Protein AF-A0A318EI74-F1 (afdb_monomer)

Organism: NCBI:txid985250

Solvent-accessible surface area (backbone atoms only — not comparable to full-atom values): 3973 Å² total; per-residue (Å²): 142,59,66,67,60,51,53,51,51,52,54,50,52,50,51,53,52,51,52,54,53,55,53,48,54,53,55,59,58,72,71,54,77,76,74,88,73,65,61,72,39,59,22,74,82,81,61,51,78,40,47,49,88,58,36,48,99,84,35,26,33,81,87,75,99

Foldseek 3Di:
DCVVVVVVVVVVVVVVVVVVVVVVVVVVVVPDDPPPPQDWDAAPPPRDIDRPVQADPNSHGPVRD

Structure (mmCIF, N/CA/C/O backbone):
data_AF-A0A318EI74-F1
#
_entry.id   AF-A0A318EI74-F1
#
loop_
_atom_site.group_PDB
_atom_site.id
_atom_site.type_symbol
_atom_site.label_atom_id
_atom_site.label_alt_id
_atom_site.label_comp_id
_atom_site.label_asym_id
_atom_site.label_entity_id
_atom_site.label_seq_id
_atom_site.pdbx_PDB_ins_code
_atom_site.Cartn_x
_atom_site.Cartn_y
_atom_site.Cartn_z
_atom_site.occupancy
_atom_site.B_iso_or_equiv
_atom_site.auth_seq_id
_atom_site.auth_comp_id
_atom_site.auth_asym_id
_atom_site.auth_atom_id
_atom_site.pdbx_PDB_model_num
ATOM 1 N N . MET A 1 1 ? 30.537 1.111 -37.880 1.00 64.88 1 MET A N 1
ATOM 2 C CA . MET A 1 1 ? 30.586 0.906 -36.411 1.00 64.88 1 MET A CA 1
ATOM 3 C C . MET A 1 1 ? 29.518 1.707 -35.636 1.00 64.88 1 MET A C 1
ATOM 5 O O . MET A 1 1 ? 29.853 2.372 -34.669 1.00 64.88 1 MET A O 1
ATOM 9 N N . ASN A 1 2 ? 28.226 1.607 -35.984 1.00 73.69 2 ASN A N 1
ATOM 10 C CA . ASN A 1 2 ? 27.131 2.234 -35.205 1.00 73.69 2 ASN A CA 1
ATOM 11 C C . ASN A 1 2 ? 26.065 1.224 -34.739 1.00 73.69 2 ASN A C 1
ATOM 13 O O . ASN A 1 2 ? 25.359 1.466 -33.767 1.00 73.69 2 ASN A O 1
ATOM 17 N N . ILE A 1 3 ? 26.012 0.053 -35.378 1.00 85.81 3 ILE A N 1
ATOM 18 C CA . ILE A 1 3 ? 25.070 -1.032 -35.069 1.00 85.81 3 ILE A CA 1
ATOM 19 C C . ILE A 1 3 ? 25.341 -1.638 -33.684 1.00 85.81 3 ILE A C 1
ATOM 21 O O . ILE A 1 3 ? 24.410 -1.854 -32.919 1.00 85.81 3 ILE A O 1
ATOM 25 N N . LEU A 1 4 ? 26.614 -1.827 -33.314 1.00 87.88 4 LEU A N 1
ATOM 26 C CA . LEU A 1 4 ? 26.998 -2.301 -31.975 1.00 87.88 4 LEU A CA 1
ATOM 27 C C . LEU A 1 4 ? 26.577 -1.325 -30.865 1.00 87.88 4 LEU A C 1
ATOM 29 O O . LEU A 1 4 ? 26.095 -1.750 -29.820 1.00 87.88 4 LEU A O 1
ATOM 33 N N . ARG A 1 5 ? 26.707 -0.013 -31.106 1.00 86.56 5 ARG A N 1
ATOM 34 C CA . ARG A 1 5 ? 26.244 1.024 -30.170 1.00 86.56 5 ARG A CA 1
ATOM 35 C C . ARG A 1 5 ? 24.724 1.004 -30.011 1.00 86.56 5 ARG A C 1
ATOM 37 O O . ARG A 1 5 ? 24.239 1.106 -28.890 1.00 86.56 5 ARG A O 1
ATOM 44 N N . LEU A 1 6 ? 23.985 0.826 -31.106 1.00 91.62 6 LEU A N 1
ATOM 45 C CA . LEU A 1 6 ? 22.525 0.701 -31.072 1.00 91.62 6 LEU A CA 1
ATOM 46 C C . LEU A 1 6 ? 22.075 -0.558 -30.318 1.00 91.62 6 LEU A C 1
ATOM 48 O O . LEU A 1 6 ? 21.194 -0.468 -29.469 1.00 91.62 6 LEU A O 1
ATOM 52 N N . LEU A 1 7 ? 22.718 -1.705 -30.557 1.00 90.31 7 LEU A N 1
ATOM 53 C CA . LEU A 1 7 ? 22.431 -2.949 -29.834 1.00 90.31 7 LEU A CA 1
ATOM 54 C C . LEU A 1 7 ? 22.667 -2.809 -28.326 1.00 90.31 7 LEU A C 1
ATOM 56 O O . LEU A 1 7 ? 21.834 -3.248 -27.536 1.00 90.31 7 LEU A O 1
ATOM 60 N N . LEU A 1 8 ? 23.757 -2.151 -27.925 1.00 91.38 8 LEU A N 1
ATOM 61 C CA . LEU A 1 8 ? 24.045 -1.881 -26.515 1.00 91.38 8 LEU A CA 1
ATOM 62 C C . LEU A 1 8 ? 22.988 -0.981 -25.868 1.00 91.38 8 LEU A C 1
ATOM 64 O O . LEU A 1 8 ? 22.560 -1.256 -24.749 1.00 91.38 8 LEU A O 1
ATOM 68 N N . LEU A 1 9 ? 22.529 0.057 -26.570 1.00 93.62 9 LEU A N 1
ATOM 69 C CA . LEU A 1 9 ? 21.475 0.941 -26.067 1.00 93.62 9 LEU A CA 1
ATOM 70 C C . LEU A 1 9 ? 20.142 0.208 -25.896 1.00 93.62 9 LEU A C 1
ATOM 72 O O . LEU A 1 9 ? 19.482 0.376 -24.872 1.00 93.62 9 LEU A O 1
ATOM 76 N N . VAL A 1 10 ? 19.766 -0.638 -26.857 1.00 94.69 10 VAL A N 1
ATOM 77 C CA . VAL A 1 10 ? 18.541 -1.447 -26.773 1.00 94.69 10 VAL A CA 1
ATOM 78 C C . VAL A 1 10 ? 18.630 -2.445 -25.618 1.00 94.69 10 VAL A C 1
ATOM 80 O O . VAL A 1 10 ? 17.687 -2.558 -24.836 1.00 94.69 10 VAL A O 1
ATOM 83 N N . ALA A 1 11 ? 19.769 -3.122 -25.460 1.00 94.31 11 ALA A N 1
ATOM 84 C CA . ALA A 1 11 ? 19.990 -4.057 -24.360 1.00 94.31 11 ALA A CA 1
ATOM 85 C C . ALA A 1 11 ? 19.926 -3.359 -22.990 1.00 94.31 11 ALA A C 1
ATOM 87 O O . ALA A 1 11 ? 19.287 -3.865 -22.066 1.00 94.31 11 ALA A O 1
ATOM 88 N N . ALA A 1 12 ? 20.528 -2.172 -22.872 1.00 95.06 12 ALA A N 1
ATOM 89 C CA . ALA A 1 12 ? 20.485 -1.371 -21.653 1.00 95.06 12 ALA A CA 1
ATOM 90 C C . ALA A 1 12 ? 19.056 -0.910 -21.326 1.00 95.06 12 ALA A C 1
ATOM 92 O O . ALA A 1 12 ? 18.591 -1.093 -20.200 1.00 95.06 12 ALA A O 1
ATOM 93 N N . ALA A 1 13 ? 18.327 -0.378 -22.312 1.00 95.00 13 ALA A N 1
ATOM 94 C CA . ALA A 1 13 ? 16.936 0.037 -22.138 1.00 95.00 13 ALA A CA 1
ATOM 95 C C . ALA A 1 13 ? 16.035 -1.139 -21.722 1.00 95.00 13 ALA A C 1
ATOM 97 O O . ALA A 1 13 ? 15.195 -0.995 -20.832 1.00 95.00 13 ALA A O 1
ATOM 98 N N . TRP A 1 14 ? 16.246 -2.319 -22.312 1.00 95.50 14 TRP A N 1
ATOM 99 C CA . TRP A 1 14 ? 15.502 -3.532 -21.976 1.00 95.50 14 TRP A CA 1
ATOM 100 C C . TRP A 1 14 ? 15.764 -4.002 -20.539 1.00 95.50 14 TRP A C 1
ATOM 102 O O . TRP A 1 14 ? 14.821 -4.337 -19.819 1.00 95.50 14 TRP A O 1
ATOM 112 N N . LEU A 1 15 ? 17.024 -3.972 -20.092 1.00 94.75 15 LEU A N 1
ATOM 113 C CA . LEU A 1 15 ? 17.408 -4.299 -18.715 1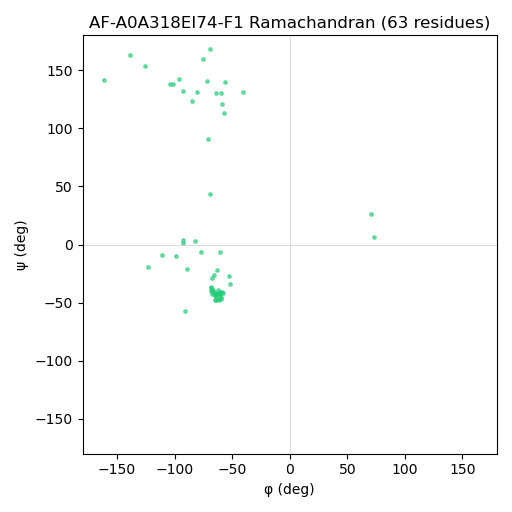.00 94.75 15 LEU A CA 1
ATOM 114 C C . LEU A 1 15 ? 16.767 -3.346 -17.703 1.00 94.75 15 LEU A C 1
ATOM 116 O O . LEU A 1 15 ? 16.158 -3.803 -16.734 1.00 94.75 15 LEU A O 1
ATO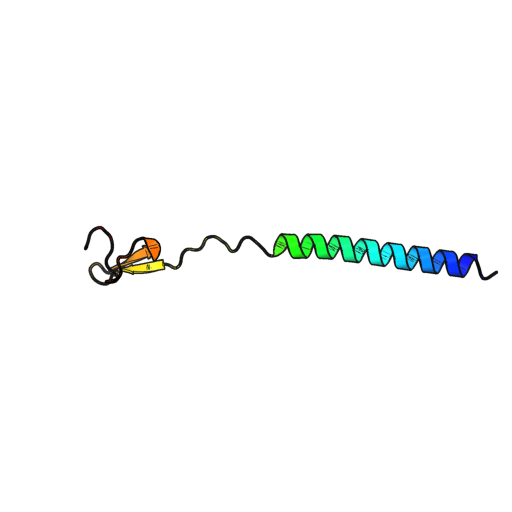M 120 N N . ILE A 1 16 ? 16.848 -2.036 -17.950 1.00 95.00 16 ILE A N 1
ATOM 121 C CA . ILE A 1 16 ? 16.244 -1.020 -17.077 1.00 95.00 16 ILE A CA 1
ATOM 122 C C . ILE A 1 16 ? 14.730 -1.234 -16.994 1.00 95.00 16 ILE A C 1
ATOM 124 O O . ILE A 1 16 ? 14.169 -1.284 -15.898 1.00 95.00 16 ILE A O 1
ATOM 128 N N . TRP A 1 17 ? 14.064 -1.434 -18.135 1.00 94.38 17 TRP A N 1
ATOM 129 C CA . TRP A 1 17 ? 12.623 -1.681 -18.176 1.00 94.38 17 TRP A CA 1
ATOM 130 C C . TRP A 1 17 ? 12.223 -2.943 -17.401 1.00 94.38 17 TRP A C 1
ATOM 132 O O . TRP A 1 17 ? 11.251 -2.921 -16.639 1.00 94.38 17 TRP A O 1
ATOM 142 N N . ARG A 1 18 ? 12.998 -4.027 -17.527 1.00 93.31 18 ARG A N 1
ATOM 143 C CA . ARG A 1 18 ? 12.771 -5.281 -16.795 1.00 93.31 18 ARG A CA 1
ATOM 144 C C . ARG A 1 18 ? 12.873 -5.087 -15.280 1.00 93.31 18 ARG A C 1
ATOM 146 O O . ARG A 1 18 ? 11.990 -5.547 -14.556 1.00 93.31 18 ARG A O 1
ATOM 153 N N . ILE A 1 19 ? 13.904 -4.379 -14.811 1.00 91.88 19 ILE A N 1
ATOM 154 C CA . ILE A 1 19 ? 14.124 -4.111 -13.380 1.00 91.88 19 ILE A CA 1
ATOM 155 C C . ILE A 1 19 ? 12.993 -3.244 -12.818 1.00 91.88 19 ILE A C 1
ATOM 157 O O . ILE A 1 19 ? 12.400 -3.593 -11.797 1.00 91.88 19 ILE A O 1
ATOM 161 N N . VAL A 1 20 ? 12.630 -2.157 -13.507 1.00 91.00 20 VAL A N 1
ATOM 162 C CA . VAL A 1 20 ? 11.537 -1.266 -13.081 1.00 91.00 20 VAL A CA 1
ATOM 163 C C . VAL A 1 20 ? 10.219 -2.031 -12.958 1.00 91.00 20 VAL A C 1
ATOM 165 O O . VAL A 1 20 ? 9.483 -1.844 -11.988 1.00 91.00 20 VAL A O 1
ATOM 168 N N . ARG A 1 21 ? 9.919 -2.922 -13.909 1.00 88.88 21 ARG A N 1
ATOM 169 C CA . ARG A 1 21 ? 8.684 -3.715 -13.897 1.00 88.88 21 ARG A CA 1
ATOM 170 C C . ARG A 1 21 ? 8.648 -4.717 -12.738 1.00 88.88 21 ARG A C 1
ATOM 172 O O . ARG A 1 21 ? 7.605 -4.870 -12.107 1.00 88.88 21 ARG A O 1
ATOM 179 N N . GLN A 1 22 ? 9.780 -5.344 -12.422 1.00 84.75 22 GLN A N 1
ATOM 180 C CA . GLN A 1 22 ? 9.906 -6.269 -11.292 1.00 84.75 22 GLN A CA 1
ATOM 181 C C . GLN A 1 22 ? 9.761 -5.554 -9.939 1.00 84.75 22 GLN A C 1
ATOM 183 O O . GLN A 1 22 ? 9.054 -6.037 -9.056 1.00 84.75 22 GLN A O 1
ATOM 188 N N . VAL A 1 23 ? 10.384 -4.382 -9.791 1.00 83.31 23 VAL A N 1
ATOM 189 C CA . VAL A 1 23 ? 10.315 -3.581 -8.559 1.00 83.31 23 VAL A CA 1
ATOM 190 C C . VAL A 1 23 ? 8.914 -3.007 -8.345 1.00 83.31 23 VAL A C 1
ATOM 192 O O . VAL A 1 23 ? 8.405 -3.049 -7.227 1.00 83.31 23 VAL A O 1
ATOM 195 N N . ARG A 1 24 ? 8.243 -2.539 -9.407 1.00 79.56 24 ARG A N 1
ATOM 196 C CA . ARG A 1 24 ? 6.843 -2.090 -9.325 1.00 79.56 24 ARG A CA 1
ATOM 197 C C . ARG A 1 24 ? 5.903 -3.202 -8.867 1.00 79.56 24 ARG A C 1
ATOM 199 O O . ARG A 1 24 ? 5.113 -2.964 -7.963 1.00 79.56 24 ARG A O 1
ATOM 206 N N . GLY A 1 25 ? 6.036 -4.414 -9.413 1.00 73.06 25 GLY A N 1
ATOM 207 C CA . GLY A 1 25 ? 5.222 -5.558 -8.986 1.00 73.06 25 GLY A CA 1
ATOM 208 C C . GLY A 1 25 ? 5.372 -5.879 -7.493 1.00 73.06 25 GLY A C 1
ATOM 209 O O . GLY A 1 25 ? 4.377 -6.102 -6.814 1.00 73.06 25 GLY A O 1
ATOM 210 N N . GLN A 1 26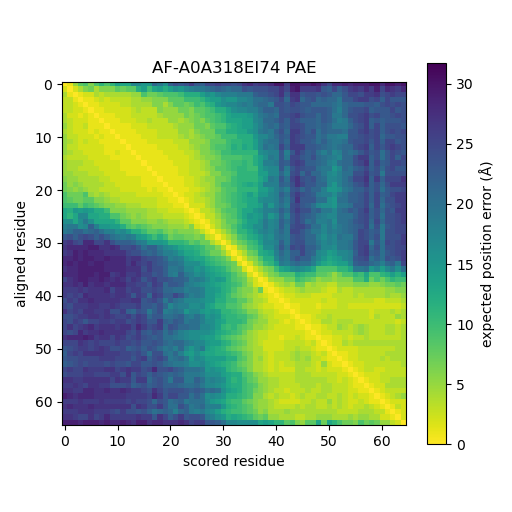 ? 6.597 -5.813 -6.962 1.00 68.31 26 GLN A N 1
ATOM 211 C CA . GLN A 1 26 ? 6.892 -6.000 -5.532 1.00 68.31 26 GLN A CA 1
ATOM 212 C C . GLN A 1 26 ? 6.331 -4.876 -4.641 1.00 68.31 26 GLN A C 1
ATOM 214 O O . GLN A 1 26 ? 5.833 -5.138 -3.546 1.00 68.31 26 GLN A O 1
ATOM 219 N N . LEU A 1 27 ? 6.387 -3.624 -5.102 1.00 63.50 27 LEU A N 1
ATOM 220 C CA . LEU A 1 27 ? 5.825 -2.473 -4.387 1.00 63.50 27 LEU A CA 1
ATOM 221 C C . LEU A 1 27 ? 4.295 -2.510 -4.334 1.00 63.50 27 LEU A C 1
ATOM 223 O O . LEU A 1 27 ? 3.715 -2.169 -3.305 1.00 63.50 27 LEU A O 1
ATOM 227 N N . GLU A 1 28 ? 3.646 -2.957 -5.408 1.00 60.59 28 GLU A N 1
ATOM 228 C CA . GLU A 1 28 ? 2.192 -3.129 -5.441 1.00 60.59 28 GLU A CA 1
ATOM 229 C C . GLU A 1 28 ? 1.746 -4.279 -4.526 1.00 60.59 28 GLU A C 1
ATOM 231 O O . GLU A 1 28 ? 0.759 -4.142 -3.805 1.00 60.59 28 GLU A O 1
ATOM 236 N N . GLN A 1 29 ? 2.532 -5.360 -4.453 1.00 57.84 29 GLN A N 1
ATOM 237 C CA . GLN A 1 29 ? 2.291 -6.480 -3.535 1.00 57.84 29 GLN A CA 1
ATOM 238 C C . GLN A 1 29 ? 2.484 -6.110 -2.057 1.00 57.84 29 GLN A C 1
ATOM 240 O O . GLN A 1 29 ? 1.812 -6.667 -1.197 1.00 57.84 29 GLN A O 1
ATOM 245 N N . ARG A 1 30 ? 3.349 -5.136 -1.743 1.00 56.94 30 ARG A N 1
ATOM 246 C CA . ARG A 1 30 ? 3.493 -4.601 -0.376 1.00 56.94 30 ARG A CA 1
ATOM 247 C C . ARG A 1 30 ? 2.382 -3.633 0.041 1.00 56.94 30 ARG A C 1
ATOM 249 O O . ARG A 1 30 ? 2.368 -3.225 1.199 1.00 56.94 30 ARG A O 1
ATOM 256 N N . ARG A 1 31 ? 1.468 -3.234 -0.855 1.00 54.44 31 ARG A N 1
ATOM 257 C CA . ARG A 1 31 ? 0.464 -2.194 -0.562 1.00 54.44 31 ARG A CA 1
ATOM 258 C C . ARG A 1 31 ? -0.882 -2.716 -0.034 1.00 54.44 31 ARG A C 1
ATOM 260 O O . ARG A 1 31 ? -1.778 -1.903 0.177 1.00 54.44 31 ARG A O 1
ATOM 267 N N . LYS A 1 32 ? -1.056 -4.019 0.214 1.00 56.22 32 LYS A N 1
ATOM 268 C CA . LYS A 1 32 ? -2.225 -4.563 0.939 1.00 56.22 32 LYS A CA 1
ATOM 269 C C . LYS A 1 32 ? -1.919 -5.981 1.451 1.00 56.22 32 LYS A C 1
ATOM 271 O O . LYS A 1 32 ? -1.270 -6.728 0.726 1.00 56.22 32 LYS A O 1
ATOM 276 N N . PRO A 1 33 ? -2.365 -6.364 2.656 1.00 51.66 33 PRO A N 1
ATOM 277 C CA . PRO A 1 33 ? -3.678 -6.051 3.199 1.00 51.66 33 PRO A CA 1
ATOM 278 C C . PRO A 1 33 ? -3.624 -4.822 4.106 1.00 51.66 33 PRO A C 1
ATOM 280 O O . PRO A 1 33 ? -2.660 -4.613 4.829 1.00 51.66 33 PRO A O 1
ATOM 283 N N . ALA A 1 34 ? -4.662 -3.988 4.047 1.00 57.41 34 ALA A N 1
ATOM 284 C CA . ALA A 1 34 ? -4.995 -3.190 5.209 1.00 57.41 34 ALA A CA 1
ATOM 285 C C . ALA A 1 34 ? -5.220 -4.230 6.297 1.00 57.41 34 ALA A C 1
ATOM 287 O O . ALA A 1 34 ? -6.104 -5.071 6.128 1.00 57.41 34 ALA A O 1
ATOM 288 N N . ASP A 1 35 ? -4.348 -4.258 7.300 1.00 54.22 35 ASP A N 1
ATOM 289 C CA . ASP A 1 35 ? -4.607 -5.021 8.500 1.00 54.22 35 ASP A CA 1
ATOM 290 C C . ASP A 1 35 ? -6.080 -4.838 8.861 1.00 54.22 35 ASP A C 1
ATOM 292 O O . ASP A 1 35 ? -6.614 -3.723 8.838 1.00 54.22 35 ASP A O 1
ATOM 296 N N . GLU A 1 36 ? -6.736 -5.956 9.127 1.00 60.94 36 GLU A N 1
ATOM 297 C CA . GLU A 1 36 ? -8.137 -6.084 9.508 1.00 60.94 36 GLU A CA 1
ATOM 298 C C . GLU A 1 36 ? -8.352 -5.509 10.924 1.00 60.94 36 GLU A C 1
ATOM 300 O O . GLU A 1 36 ? -8.988 -6.111 11.783 1.00 60.94 36 GLU A O 1
ATOM 305 N N . PHE A 1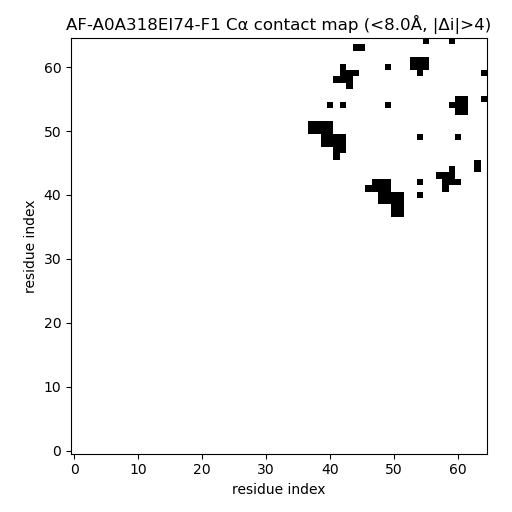 37 ? -7.756 -4.346 11.209 1.00 62.81 37 PHE A N 1
ATOM 306 C CA . PHE A 1 37 ? -7.966 -3.579 12.417 1.00 62.81 37 PHE A CA 1
ATOM 307 C C . PHE A 1 37 ? -9.364 -2.996 12.336 1.00 62.81 37 PHE A C 1
ATOM 309 O O . PHE A 1 37 ? -9.605 -1.909 11.807 1.00 62.81 37 PHE A O 1
ATOM 316 N N . GLU A 1 38 ? -10.306 -3.759 12.862 1.00 69.12 38 GLU A N 1
ATOM 317 C CA . GLU A 1 38 ? -11.629 -3.245 13.127 1.00 69.12 38 GLU A CA 1
ATOM 318 C C . GLU A 1 38 ? -11.517 -2.071 14.104 1.00 69.12 38 GLU A C 1
ATOM 320 O O . GLU A 1 38 ? -10.864 -2.199 15.147 1.00 69.12 38 GLU A O 1
ATOM 325 N N . PRO A 1 39 ? -12.140 -0.919 13.801 1.00 77.88 39 PRO A N 1
ATOM 326 C CA . PRO A 1 39 ? -12.128 0.208 14.714 1.00 77.88 39 PRO A CA 1
ATOM 327 C C . PRO A 1 39 ? -12.755 -0.223 16.044 1.00 77.88 39 PRO A C 1
ATOM 329 O O . PRO A 1 39 ? -13.902 -0.672 16.088 1.00 77.88 39 PRO A O 1
ATOM 332 N N . MET A 1 40 ? -11.993 -0.116 17.132 1.00 84.19 40 MET A N 1
ATOM 333 C CA . MET A 1 40 ? -12.494 -0.381 18.479 1.00 84.19 40 MET A CA 1
ATOM 334 C C . MET A 1 40 ? -13.256 0.841 18.985 1.00 84.19 40 MET A C 1
ATOM 336 O O . MET A 1 40 ? -12.759 1.965 18.934 1.00 84.19 40 MET A O 1
ATOM 340 N N . ALA A 1 41 ? -14.452 0.615 19.507 1.00 86.50 41 ALA A N 1
ATOM 341 C CA . ALA A 1 41 ? -15.296 1.636 20.100 1.00 86.50 41 ALA A CA 1
ATOM 342 C C . ALA A 1 41 ? -15.706 1.227 21.522 1.00 86.50 41 ALA A C 1
ATOM 344 O O . ALA A 1 41 ? -15.720 0.051 21.897 1.00 86.50 41 ALA A O 1
ATOM 345 N N . ARG A 1 42 ? -15.995 2.228 22.353 1.00 90.38 42 ARG A N 1
ATOM 346 C CA . ARG A 1 42 ? -16.354 2.039 23.760 1.00 90.38 42 ARG A CA 1
ATOM 347 C C . ARG A 1 42 ? -17.871 1.946 23.901 1.00 90.38 42 ARG A C 1
ATOM 349 O O . ARG A 1 42 ? -18.583 2.806 23.396 1.00 90.38 42 ARG A O 1
ATOM 356 N N . CYS A 1 43 ? -18.356 0.952 24.642 1.00 92.50 43 CYS A N 1
ATOM 357 C CA . CYS A 1 43 ? -19.768 0.867 25.011 1.00 92.50 43 CYS A CA 1
ATOM 358 C C . CYS A 1 43 ? -20.173 2.054 25.898 1.00 92.50 43 CYS A C 1
ATOM 360 O O . CYS A 1 43 ? -19.527 2.310 26.918 1.00 92.50 43 CYS A O 1
ATOM 362 N N . ALA A 1 44 ? -21.269 2.731 25.553 1.00 90.06 44 ALA A N 1
ATOM 363 C CA . ALA A 1 44 ? -21.790 3.879 26.295 1.00 90.06 44 ALA A CA 1
ATOM 364 C C . ALA A 1 44 ? -22.286 3.519 27.710 1.00 90.06 44 ALA A C 1
ATOM 366 O O . ALA A 1 44 ? -22.268 4.366 28.596 1.00 90.06 44 ALA A O 1
ATOM 367 N N . GLN A 1 45 ? -22.696 2.263 27.933 1.00 90.75 45 GLN A N 1
ATOM 368 C CA . GLN A 1 45 ? -23.271 1.801 29.202 1.00 90.75 45 GLN A CA 1
ATOM 369 C C . GLN A 1 45 ? -22.209 1.244 30.163 1.00 90.75 45 GLN A C 1
ATOM 371 O O . GLN A 1 45 ? -22.081 1.700 31.294 1.00 90.75 45 GLN A O 1
ATOM 376 N N . CYS A 1 46 ? -21.452 0.230 29.731 1.00 90.81 46 CYS A N 1
ATOM 377 C CA . CYS A 1 46 ? -20.499 -0.481 30.593 1.00 90.81 46 CYS A CA 1
ATOM 378 C C . CYS A 1 46 ? -19.052 -0.002 30.429 1.00 90.81 46 CYS A C 1
ATOM 380 O O . CYS A 1 46 ? -18.175 -0.399 31.191 1.00 90.81 46 CYS A O 1
ATOM 382 N N . GLY A 1 47 ? -18.773 0.827 29.420 1.00 88.50 47 GLY A N 1
ATOM 383 C CA . GLY A 1 47 ? -17.443 1.374 29.186 1.00 88.50 47 GLY A CA 1
ATOM 384 C C . GLY A 1 47 ? -16.414 0.383 28.638 1.00 88.50 47 GLY A C 1
ATOM 385 O O . GLY A 1 47 ? -15.250 0.761 28.528 1.00 88.50 47 GLY A O 1
ATOM 386 N N . THR A 1 48 ? -16.811 -0.846 28.298 1.00 90.88 48 THR A N 1
ATOM 387 C CA . THR A 1 48 ? -15.931 -1.865 27.706 1.00 90.88 48 THR A CA 1
ATOM 388 C C . THR A 1 48 ? -15.578 -1.503 26.264 1.00 90.88 48 THR A C 1
ATOM 390 O O . THR A 1 48 ? -16.434 -1.025 25.519 1.00 90.88 48 THR A O 1
ATOM 393 N N . PHE A 1 49 ? -14.329 -1.751 25.866 1.00 88.88 49 PHE A N 1
ATOM 394 C CA . PHE A 1 49 ? -13.869 -1.601 24.485 1.00 88.88 49 PHE A CA 1
ATOM 395 C C . PHE A 1 49 ? -14.175 -2.867 23.684 1.00 88.88 49 PHE A C 1
ATOM 397 O O . PHE A 1 49 ? -13.773 -3.961 24.078 1.00 88.88 49 PHE A O 1
ATOM 404 N N . LEU A 1 50 ? -14.902 -2.716 22.579 1.00 88.81 50 LEU A N 1
AT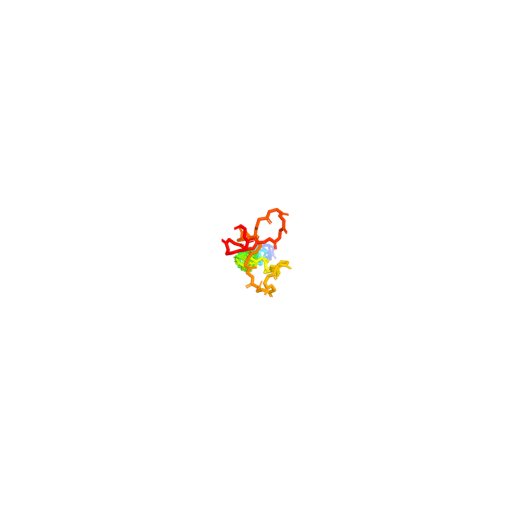OM 405 C CA . LEU A 1 50 ? -15.253 -3.789 21.648 1.00 88.81 50 LEU A CA 1
ATOM 406 C C . LEU A 1 50 ? -15.137 -3.289 20.197 1.00 88.81 50 LEU A C 1
ATOM 408 O O . LEU A 1 50 ? -15.121 -2.079 19.969 1.00 88.81 50 LEU A O 1
ATOM 412 N N . PRO A 1 51 ? -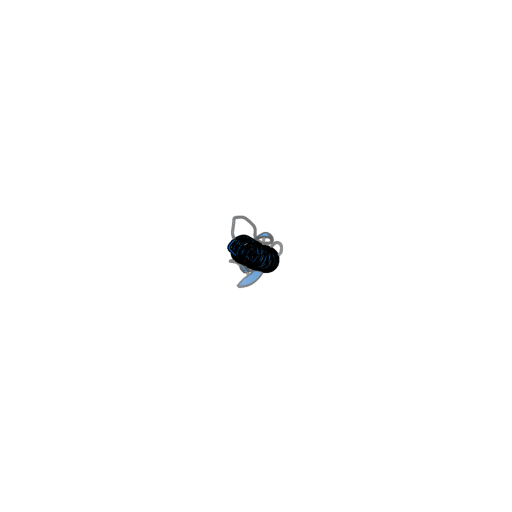15.075 -4.186 19.198 1.00 87.75 51 PR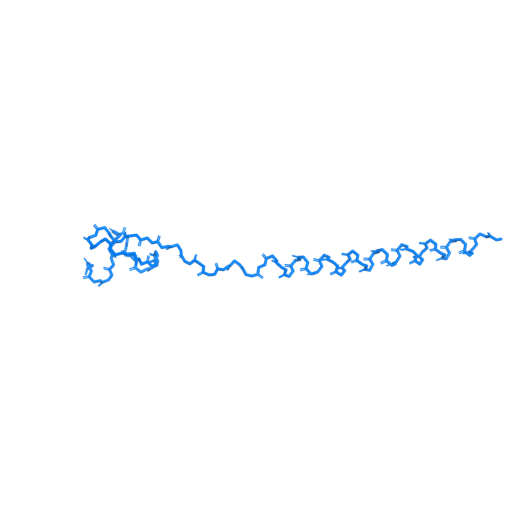O A N 1
ATOM 413 C CA . PRO A 1 51 ? -15.157 -3.797 17.792 1.00 87.75 51 PRO A CA 1
ATOM 414 C C . PRO A 1 51 ? -16.440 -3.005 17.511 1.00 87.75 51 PRO A C 1
ATOM 416 O O . PRO A 1 51 ? -17.507 -3.371 18.006 1.00 87.75 51 PRO A O 1
ATOM 419 N N . ALA A 1 52 ? -16.357 -1.959 16.683 1.00 84.94 52 ALA A N 1
ATOM 420 C CA . ALA A 1 52 ? -17.500 -1.118 16.313 1.00 84.94 52 ALA A CA 1
ATOM 421 C C . ALA A 1 52 ? -18.698 -1.932 15.792 1.00 84.94 52 ALA A C 1
ATOM 423 O O . ALA A 1 52 ? -19.839 -1.600 16.090 1.00 84.94 52 ALA A O 1
ATOM 424 N N . ARG A 1 53 ? -18.441 -3.045 15.088 1.00 86.12 53 ARG A N 1
ATOM 425 C CA . ARG A 1 53 ? -19.475 -3.969 14.588 1.00 86.12 53 ARG A CA 1
ATOM 426 C C . ARG A 1 53 ? -20.307 -4.657 15.677 1.00 86.12 53 ARG A C 1
ATOM 428 O O . ARG A 1 53 ? -21.386 -5.154 15.387 1.00 86.12 53 ARG A O 1
ATOM 435 N N . SER A 1 54 ? -19.792 -4.736 16.903 1.00 85.88 54 SER A N 1
ATOM 436 C CA . SER A 1 54 ? -20.442 -5.408 18.035 1.00 85.88 54 SER A CA 1
ATOM 437 C C . SER A 1 54 ? -21.287 -4.453 18.885 1.00 85.88 54 SER A C 1
ATOM 439 O O . SER A 1 54 ? -21.823 -4.865 19.919 1.00 85.88 54 SER A O 1
ATOM 441 N N . LEU A 1 55 ? -21.360 -3.177 18.496 1.00 88.00 55 LEU A N 1
ATOM 442 C CA . LEU A 1 55 ? -22.182 -2.155 19.132 1.00 88.00 55 LEU A CA 1
ATOM 443 C C . LEU A 1 55 ? -23.449 -1.928 18.301 1.00 88.00 55 LEU A C 1
ATOM 445 O O . LEU A 1 55 ? -23.399 -1.868 17.077 1.00 88.00 55 LEU A O 1
ATOM 449 N N . ASP A 1 56 ? -24.581 -1.787 18.982 1.00 87.94 56 ASP A N 1
ATOM 450 C CA . ASP A 1 56 ? -25.837 -1.339 18.380 1.00 87.94 56 ASP A CA 1
ATOM 451 C C . ASP A 1 56 ? -25.749 0.150 17.968 1.00 87.94 56 ASP A C 1
ATOM 453 O O . ASP A 1 56 ? -24.841 0.871 18.391 1.00 87.94 56 ASP A O 1
ATOM 457 N N . ALA A 1 57 ? -26.721 0.646 17.200 1.00 85.56 57 ALA A N 1
ATOM 458 C CA . ALA A 1 57 ? -26.871 2.046 16.804 1.00 85.56 57 ALA A CA 1
ATOM 459 C C . ALA A 1 57 ? -26.852 3.019 17.999 1.00 85.56 57 ALA A C 1
ATOM 461 O O . ALA A 1 57 ? -26.431 4.166 17.860 1.00 85.56 57 ALA A O 1
ATOM 462 N N . ALA A 1 58 ? -27.253 2.559 19.189 1.00 85.69 58 ALA A N 1
ATOM 463 C CA . ALA A 1 58 ? -27.172 3.316 20.439 1.00 85.69 58 ALA A CA 1
ATOM 464 C C . ALA A 1 58 ? -25.785 3.279 21.125 1.00 85.69 58 ALA A C 1
ATOM 466 O O . ALA A 1 58 ? -25.636 3.788 22.237 1.00 85.69 58 ALA A O 1
ATOM 467 N N . GLY A 1 59 ? -24.773 2.641 20.527 1.00 85.62 59 GLY A N 1
ATOM 468 C CA . GLY A 1 59 ? -23.437 2.495 21.112 1.00 85.62 59 GLY A CA 1
ATOM 469 C C . GLY A 1 59 ? -23.394 1.542 22.310 1.00 85.62 59 GLY A C 1
ATOM 470 O O . GLY A 1 59 ? -22.544 1.685 23.192 1.00 85.62 59 GLY A O 1
ATOM 471 N N . LYS A 1 60 ? -24.323 0.583 22.378 1.00 89.06 60 LYS A N 1
ATOM 472 C CA . LYS A 1 60 ? -24.399 -0.430 23.440 1.00 89.06 60 LYS A CA 1
ATOM 473 C C . LYS A 1 60 ? -23.896 -1.772 22.927 1.00 89.06 60 LYS A C 1
ATOM 475 O O . LYS A 1 60 ? -24.198 -2.159 21.806 1.00 89.06 60 LYS A O 1
ATOM 480 N N . CYS A 1 61 ? -23.123 -2.484 23.741 1.00 89.44 61 CYS A N 1
ATOM 481 C CA . CYS A 1 61 ? -22.727 -3.854 23.426 1.00 89.44 61 CYS A CA 1
ATOM 482 C C . CYS A 1 61 ? -23.903 -4.817 23.658 1.00 89.44 61 CYS A C 1
ATOM 484 O O . CYS A 1 61 ? -24.788 -4.516 24.456 1.00 89.44 61 CYS A O 1
ATOM 486 N N . GLY A 1 62 ? -23.881 -6.007 23.050 1.00 85.44 62 GLY A N 1
ATOM 487 C CA . GLY A 1 62 ? -24.962 -7.005 23.177 1.00 85.44 62 GLY A CA 1
ATOM 488 C C . GLY A 1 62 ? -25.247 -7.527 24.595 1.00 85.44 62 GLY A C 1
ATOM 489 O O . GLY A 1 62 ? -26.202 -8.262 24.791 1.00 85.44 62 GLY A O 1
ATOM 490 N N . ARG A 1 63 ? -24.439 -7.156 25.597 1.00 84.75 63 ARG A N 1
ATOM 491 C CA . ARG A 1 63 ? -24.723 -7.417 27.019 1.00 84.75 63 ARG A CA 1
ATOM 492 C C . ARG A 1 63 ? -25.541 -6.300 27.686 1.00 84.75 63 ARG A C 1
ATOM 494 O O . ARG A 1 63 ? -26.111 -6.516 28.749 1.00 84.75 63 ARG A O 1
ATOM 501 N N . CYS A 1 64 ? -25.527 -5.101 27.109 1.00 84.19 64 CYS A N 1
ATOM 502 C CA . CYS A 1 64 ? -26.190 -3.897 27.615 1.00 84.19 64 CYS A CA 1
ATOM 503 C C . CYS A 1 64 ? -27.384 -3.453 26.757 1.00 84.19 64 CYS A C 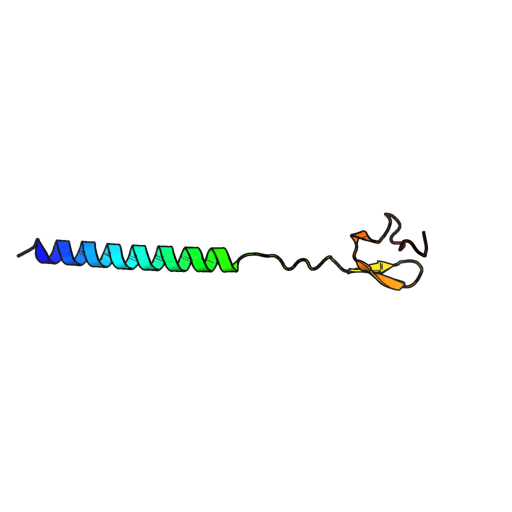1
ATOM 505 O O . CYS A 1 64 ? -28.053 -2.489 27.140 1.00 84.19 64 CYS A O 1
ATOM 507 N N . GLY A 1 65 ? -27.562 -4.078 25.589 1.00 70.69 65 GLY A N 1
ATOM 508 C CA . GLY A 1 65 ? -28.717 -3.927 24.706 1.00 70.69 65 GLY A CA 1
ATOM 509 C C . GLY A 1 65 ? -29.917 -4.695 25.225 1.00 70.69 65 GLY A C 1
ATOM 510 O O . GLY A 1 65 ? -29.702 -5.819 25.731 1.00 70.69 65 GLY A O 1
#

Radius of gyration: 27.75 Å; Cα contacts (8 Å, |Δi|>4): 42; chains: 1; bounding box: 59×11×67 Å

Secondary structure (DSSP, 8-state):
--HHHHHHHHHHHHHHHHHHHHHHHHHHHTT------PPEEE-TTT--EEEGGGB-TTS-BTTT-

Nearest PDB structures (foldseek):
  7azs-assembly1_L32A  TM=5.307E-01  e=9.232E+00  Thermus thermophilus HB8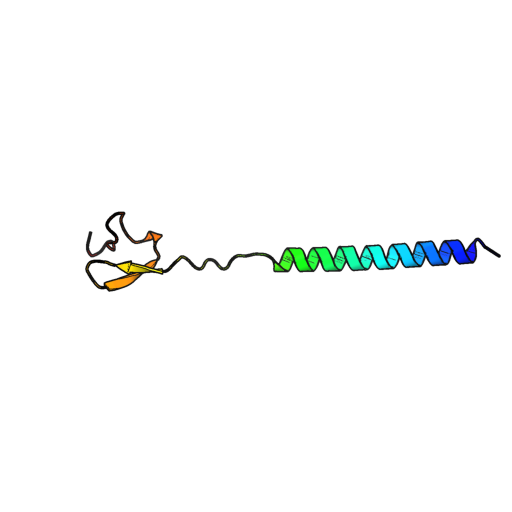
  7nbu-assembly1_z  TM=4.541E-01  e=8.620E+00  Escherichia coli K-12
  8rdw-assembly1_aA  TM=4.909E-01  e=8.620E+00  Psychrobacter urativorans

pLDDT: mean 81.93, std 12.76, range [51.66, 95.5]

Sequence (65 aa):
MNILRLLLLVAAAWLIWRIVRQVRGQLEQRRKPADEFEPMARCAQCGTFLPARSLDAAGKCGRCG

InterPro domains:
  IPR049708 PP0621-like [NF041023] (1-53)

Mean predicted aligned error: 13.76 Å